Protein AF-A0A1E8VUD4-F1 (afdb_monomer_lite)

Radius of gyration: 18.26 Å; chains: 1; bounding box: 35×33×49 Å

Foldseek 3Di:
DWDAAQQPRDTADDPDPPDRHRDPVSVVCVVVVRGDPPDPDDPDPPPPDDPVNVVVVLVVLLVQLVVLQVVLVVDDPPSSVVSPVVSVVSVCVSVVVPD

pLDDT: mean 86.52, std 12.67, range [50.75, 98.5]

Structure (mmCIF, N/CA/C/O backbone):
data_AF-A0A1E8VUD4-F1
#
_entry.id   AF-A0A1E8VUD4-F1
#
loop_
_atom_site.group_PDB
_atom_site.id
_atom_site.type_symbol
_atom_site.label_atom_id
_atom_site.label_alt_id
_atom_site.label_comp_id
_atom_site.label_asym_id
_atom_site.label_entity_id
_atom_site.label_seq_id
_atom_site.pdbx_PDB_ins_code
_atom_site.Cartn_x
_atom_site.Cartn_y
_atom_site.Cartn_z
_atom_site.occupancy
_atom_site.B_iso_or_equiv
_atom_site.auth_seq_id
_atom_site.auth_comp_id
_atom_site.auth_asym_id
_atom_site.auth_atom_id
_atom_site.pdbx_PDB_model_num
ATOM 1 N N . MET A 1 1 ? -13.663 10.722 23.489 1.00 81.62 1 MET A N 1
ATOM 2 C CA . MET A 1 1 ? -13.837 9.419 24.164 1.00 81.62 1 MET A CA 1
ATOM 3 C C . MET A 1 1 ? -12.993 8.388 23.435 1.00 81.62 1 MET A C 1
ATOM 5 O O . MET A 1 1 ? -13.051 8.350 22.207 1.00 81.62 1 MET A O 1
ATOM 9 N N . ILE A 1 2 ? -12.187 7.617 24.159 1.00 87.62 2 ILE A N 1
ATOM 10 C CA . ILE A 1 2 ? -11.444 6.499 23.571 1.00 87.62 2 ILE A CA 1
ATOM 11 C C . ILE A 1 2 ? -12.383 5.292 23.524 1.00 87.62 2 ILE A C 1
ATOM 13 O O . ILE A 1 2 ? -13.069 5.002 24.503 1.00 87.62 2 ILE A O 1
ATOM 17 N N . LYS A 1 3 ? -12.475 4.644 22.363 1.00 87.94 3 LYS A N 1
ATOM 18 C CA . LYS A 1 3 ? -13.282 3.437 22.142 1.00 87.94 3 LYS A CA 1
ATOM 19 C C . LYS A 1 3 ? -12.443 2.364 21.467 1.00 87.94 3 LYS A C 1
ATOM 21 O O . LYS A 1 3 ? -11.476 2.685 20.784 1.00 87.94 3 LYS A O 1
ATOM 26 N N . ARG A 1 4 ? -12.842 1.101 21.619 1.00 87.88 4 ARG A N 1
ATOM 27 C CA . ARG A 1 4 ? -12.246 -0.025 20.889 1.00 87.88 4 ARG A CA 1
ATOM 28 C C . ARG A 1 4 ? -13.018 -0.300 19.610 1.00 87.88 4 ARG A C 1
ATOM 30 O O . ARG A 1 4 ? -14.245 -0.260 19.599 1.00 87.88 4 ARG A O 1
ATOM 37 N N . CYS A 1 5 ? -12.290 -0.530 18.525 1.00 86.50 5 CYS A N 1
ATOM 38 C CA . CYS A 1 5 ? -12.872 -0.897 17.242 1.00 86.50 5 CYS A CA 1
ATOM 39 C C . CYS A 1 5 ? -13.395 -2.339 17.285 1.00 86.50 5 CYS A C 1
ATOM 41 O O . CYS A 1 5 ? -12.622 -3.255 17.550 1.00 86.50 5 CYS A O 1
ATOM 43 N N . GLU A 1 6 ? -14.658 -2.553 16.917 1.00 84.75 6 GLU A N 1
ATOM 44 C CA . GLU A 1 6 ? -15.290 -3.887 16.850 1.00 84.75 6 GLU A CA 1
ATOM 45 C C . GLU A 1 6 ? -14.697 -4.814 15.764 1.00 84.75 6 GLU A C 1
ATOM 47 O O . GLU A 1 6 ? -15.100 -5.965 15.652 1.00 84.75 6 GLU A O 1
ATOM 52 N N . VAL A 1 7 ? -13.768 -4.322 14.933 1.00 82.38 7 VAL A N 1
ATOM 53 C CA . VAL A 1 7 ? -13.189 -5.070 13.794 1.00 82.38 7 VAL A CA 1
ATOM 54 C C . VAL A 1 7 ? -11.695 -5.338 13.945 1.00 82.38 7 VAL A C 1
ATOM 56 O O . VAL A 1 7 ? -11.194 -6.327 13.420 1.00 82.38 7 VAL A O 1
ATOM 59 N N . CYS A 1 8 ? -10.961 -4.486 14.656 1.00 77.12 8 CYS A N 1
ATOM 60 C CA . CYS A 1 8 ? -9.517 -4.662 14.823 1.00 77.12 8 CYS A CA 1
ATOM 61 C C . CYS A 1 8 ? -9.041 -4.576 16.274 1.00 77.12 8 CYS A C 1
ATOM 63 O O . CYS A 1 8 ? -7.839 -4.637 16.509 1.00 77.12 8 CYS A O 1
ATOM 65 N N . GLY A 1 9 ? -9.940 -4.356 17.238 1.00 78.31 9 GLY A N 1
ATOM 66 C CA . GLY A 1 9 ? -9.612 -4.273 18.663 1.00 78.31 9 GLY A CA 1
ATOM 67 C C . GLY A 1 9 ? -8.825 -3.027 19.094 1.00 78.31 9 GLY A C 1
ATOM 68 O O . GLY A 1 9 ? -8.742 -2.757 20.289 1.00 78.31 9 GLY A O 1
ATOM 69 N N . ARG A 1 10 ? -8.288 -2.233 18.153 1.00 82.00 10 ARG A N 1
ATOM 70 C CA . ARG A 1 10 ? -7.486 -1.032 18.446 1.00 82.00 10 ARG A CA 1
ATOM 71 C C . ARG A 1 10 ? -8.306 0.053 19.139 1.00 82.00 10 ARG A C 1
ATOM 73 O O . ARG A 1 10 ? -9.471 0.286 18.795 1.00 82.00 10 ARG A O 1
ATOM 80 N N . GLU A 1 11 ? -7.661 0.754 20.063 1.00 88.75 11 GLU A N 1
ATOM 81 C CA . GLU A 1 11 ? -8.199 1.955 20.696 1.00 88.75 11 GLU A CA 1
ATOM 82 C C . GLU A 1 11 ? -8.118 3.146 19.732 1.00 88.75 11 GLU A C 1
ATOM 84 O O . GLU A 1 11 ? -7.124 3.333 19.032 1.00 88.75 11 GLU A O 1
ATOM 89 N N . PHE A 1 12 ? -9.191 3.934 19.642 1.00 90.00 12 PHE A N 1
ATOM 90 C CA . PHE A 1 12 ? -9.260 5.099 18.764 1.00 90.00 12 PHE A CA 1
ATOM 91 C C . PHE A 1 12 ? -10.079 6.236 19.375 1.00 90.00 12 PHE A C 1
ATOM 93 O O . PHE A 1 12 ? -10.993 6.026 20.180 1.00 90.00 12 PHE A O 1
ATOM 100 N N . GLN A 1 13 ? -9.780 7.463 18.944 1.00 91.50 13 GLN A N 1
ATOM 101 C CA . GLN A 1 13 ? -10.512 8.653 19.360 1.00 91.50 13 GLN A CA 1
ATOM 102 C C . GLN A 1 13 ? -11.833 8.772 18.591 1.00 91.50 13 GLN A C 1
ATOM 104 O O . GLN A 1 13 ? -11.879 9.184 17.430 1.00 91.50 13 GLN A O 1
ATOM 109 N N . ALA A 1 14 ? -12.938 8.422 19.245 1.00 89.19 14 ALA A N 1
ATOM 110 C CA . ALA A 1 14 ? -14.260 8.515 18.646 1.00 89.19 14 ALA A CA 1
ATOM 111 C C . ALA A 1 14 ? -14.780 9.963 18.646 1.00 89.19 14 ALA A C 1
ATOM 113 O O . ALA A 1 14 ? -14.850 10.613 19.69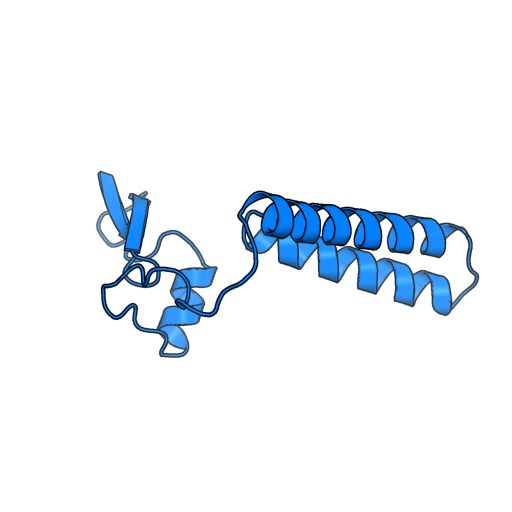3 1.00 89.19 14 ALA A O 1
ATOM 114 N N . LYS A 1 15 ? -15.213 10.438 17.466 1.00 86.44 15 LYS A N 1
ATOM 115 C CA . LYS A 1 15 ? -15.863 11.753 17.276 1.00 86.44 15 LYS A CA 1
ATOM 116 C C . LYS A 1 15 ? -17.329 11.786 17.733 1.00 86.44 15 LYS A C 1
ATOM 118 O O . LYS A 1 15 ? -17.882 12.859 17.928 1.00 86.44 15 LYS A O 1
ATOM 123 N N . ARG A 1 16 ? -17.981 10.624 17.851 1.00 87.56 16 ARG A N 1
ATOM 124 C CA . ARG A 1 16 ? -19.394 10.470 18.244 1.00 87.56 16 ARG A CA 1
ATOM 125 C C . ARG A 1 16 ? -19.543 9.286 19.194 1.00 87.56 16 ARG A C 1
ATOM 127 O O . ARG A 1 16 ? -18.815 8.304 19.057 1.00 87.56 16 ARG A O 1
ATOM 134 N N . SER A 1 17 ? -20.530 9.337 20.086 1.00 85.69 17 SER A N 1
ATOM 135 C CA . SER A 1 17 ? -20.853 8.234 21.005 1.00 85.69 17 SER A CA 1
ATOM 136 C C . SER A 1 17 ? -21.282 6.954 20.290 1.00 85.69 17 SER A C 1
ATOM 138 O O . SER A 1 17 ? -21.079 5.869 20.818 1.00 85.69 17 SER A O 1
ATOM 140 N N . THR A 1 18 ? -21.795 7.040 19.064 1.00 87.75 18 THR A N 1
ATOM 141 C CA . THR A 1 18 ? -22.225 5.881 18.267 1.00 87.75 18 THR A CA 1
ATOM 142 C C . THR A 1 18 ? -21.127 5.287 17.381 1.00 87.75 18 THR A C 1
ATOM 144 O O . THR A 1 18 ? -21.381 4.332 16.651 1.00 87.75 18 THR A O 1
ATOM 147 N N . ALA A 1 19 ? -19.900 5.820 17.413 1.00 87.81 19 ALA A N 1
ATOM 148 C CA . ALA A 1 19 ? -18.808 5.291 16.599 1.00 87.81 19 ALA A CA 1
ATOM 149 C C . ALA A 1 19 ? -18.362 3.905 17.102 1.00 87.81 19 ALA A C 1
ATOM 151 O O . ALA A 1 19 ? -17.953 3.768 18.255 1.00 87.81 19 ALA A O 1
ATOM 152 N N . ARG A 1 20 ? -18.430 2.904 16.213 1.00 86.06 20 ARG A N 1
ATOM 153 C CA . ARG A 1 20 ? -18.068 1.492 16.467 1.00 86.06 20 ARG A CA 1
ATOM 154 C C . ARG A 1 20 ? -16.730 1.065 15.849 1.00 86.06 20 ARG A C 1
ATOM 156 O O . ARG A 1 20 ? -16.144 0.064 16.245 1.00 86.06 20 ARG A O 1
ATOM 163 N N . TYR A 1 21 ? -16.228 1.836 14.881 1.00 88.94 21 TYR A N 1
ATOM 164 C CA . TYR A 1 21 ? -15.062 1.478 14.070 1.00 88.94 21 TYR A CA 1
ATOM 165 C C . TYR A 1 21 ? -14.051 2.621 14.013 1.00 88.94 21 TYR A C 1
ATOM 167 O O . TYR A 1 21 ? -14.449 3.782 13.890 1.00 88.94 21 TYR A O 1
ATOM 175 N N . CYS A 1 22 ? -12.758 2.286 14.029 1.00 86.94 22 CYS A N 1
ATOM 176 C CA . CYS A 1 22 ? -11.678 3.273 13.960 1.00 86.94 22 CYS A CA 1
ATOM 177 C C . CYS A 1 22 ? -11.515 3.910 12.571 1.00 86.94 22 CYS A C 1
ATOM 179 O O . CYS A 1 22 ? -11.022 5.030 12.467 1.00 86.94 22 CYS A O 1
ATOM 181 N N . SER A 1 23 ? -11.950 3.229 11.505 1.00 86.19 23 SER A N 1
ATOM 182 C CA . SER A 1 23 ? -11.794 3.691 10.123 1.00 86.19 23 SER A CA 1
ATOM 183 C C . SER A 1 23 ? -12.927 3.218 9.206 1.00 86.19 23 SER A C 1
ATOM 185 O O . SER A 1 23 ? -13.691 2.301 9.533 1.00 86.19 23 SER A O 1
ATOM 187 N N . ALA A 1 24 ? -13.030 3.843 8.027 1.00 85.50 24 ALA A N 1
ATOM 188 C CA . ALA A 1 24 ? -13.936 3.404 6.964 1.00 85.50 24 ALA A CA 1
ATOM 189 C C . ALA A 1 24 ? -13.616 1.973 6.497 1.00 85.50 24 ALA A C 1
ATOM 191 O O . ALA A 1 24 ? -14.531 1.205 6.205 1.00 85.50 24 ALA A O 1
ATOM 192 N N . THR A 1 25 ? -12.339 1.590 6.517 1.00 84.06 25 THR A N 1
ATOM 193 C CA . THR A 1 25 ? -11.875 0.235 6.203 1.00 84.06 25 THR A CA 1
ATOM 194 C C . THR A 1 25 ? -12.469 -0.788 7.163 1.00 84.06 25 THR A C 1
ATOM 196 O O . THR A 1 25 ? -13.074 -1.762 6.722 1.00 84.06 25 THR A O 1
ATOM 199 N N . CYS A 1 26 ? -12.391 -0.536 8.476 1.00 83.50 26 CYS A N 1
ATOM 200 C CA . CYS A 1 26 ? -13.001 -1.411 9.478 1.00 83.50 26 CYS A CA 1
ATOM 201 C C . CYS A 1 26 ? -14.522 -1.493 9.298 1.00 83.50 26 CYS A C 1
ATOM 203 O O . CYS A 1 26 ? -15.078 -2.583 9.302 1.00 83.50 26 CYS A O 1
ATOM 205 N N . ARG A 1 27 ? -15.193 -0.368 9.023 1.00 86.62 27 ARG A N 1
ATOM 206 C CA . ARG A 1 27 ? -16.632 -0.368 8.713 1.00 86.62 27 ARG A CA 1
ATOM 207 C C . ARG A 1 27 ? -16.969 -1.239 7.494 1.00 86.62 27 ARG A C 1
ATOM 209 O O . ARG A 1 27 ? -17.946 -1.978 7.527 1.00 86.62 27 ARG A O 1
ATOM 216 N N . SER A 1 28 ? -16.171 -1.164 6.428 1.00 83.62 28 SER A N 1
ATOM 217 C CA . SER A 1 28 ? -16.369 -1.979 5.223 1.00 83.62 28 SER A CA 1
ATOM 218 C C . SER A 1 28 ? -16.107 -3.465 5.484 1.00 83.62 28 SER A C 1
ATOM 220 O O . SER A 1 28 ? -16.865 -4.307 5.012 1.00 83.62 28 SER A O 1
ATOM 222 N N . ARG A 1 29 ? -15.086 -3.794 6.283 1.00 79.38 29 ARG A N 1
ATOM 223 C CA . ARG A 1 29 ? -14.794 -5.168 6.717 1.00 79.38 29 ARG A CA 1
ATOM 224 C C . ARG A 1 29 ? -15.947 -5.749 7.549 1.00 79.38 29 ARG A C 1
ATOM 226 O O . ARG A 1 29 ? -16.390 -6.851 7.238 1.00 79.38 29 ARG A O 1
ATOM 233 N N . ALA A 1 30 ? -16.510 -4.984 8.490 1.00 81.56 30 ALA A N 1
ATOM 234 C CA . ALA A 1 30 ? -17.712 -5.385 9.231 1.00 81.56 30 ALA A CA 1
ATOM 235 C C . ALA A 1 30 ? -18.900 -5.675 8.297 1.00 81.56 30 ALA A C 1
ATOM 237 O O . ALA A 1 30 ? -19.551 -6.704 8.437 1.00 81.56 30 ALA A O 1
ATOM 238 N N . ALA A 1 31 ? -19.143 -4.814 7.300 1.00 81.25 31 ALA A N 1
ATOM 239 C CA . ALA A 1 31 ? -20.212 -5.020 6.315 1.00 81.25 31 ALA A CA 1
ATOM 240 C C . ALA A 1 31 ? -20.009 -6.276 5.445 1.00 81.25 31 ALA A C 1
ATOM 242 O O . ALA A 1 31 ? -20.975 -6.835 4.937 1.00 81.25 31 ALA A O 1
ATOM 243 N N . ARG A 1 32 ? -18.761 -6.731 5.283 1.00 77.94 32 ARG A N 1
ATOM 244 C CA . ARG A 1 32 ? -18.396 -7.966 4.569 1.00 77.94 32 ARG A CA 1
ATOM 245 C C . ARG A 1 32 ? -18.376 -9.208 5.473 1.00 77.94 32 ARG A C 1
ATOM 247 O O . ARG A 1 32 ? -17.970 -10.265 5.010 1.00 77.94 32 ARG A O 1
ATOM 254 N N . GLY A 1 33 ? -18.774 -9.088 6.742 1.00 67.88 33 GLY A N 1
ATOM 255 C CA . GLY A 1 33 ? -18.821 -10.207 7.689 1.00 67.88 33 GLY A CA 1
ATOM 256 C C . GLY A 1 33 ? -17.507 -10.500 8.419 1.00 67.88 33 GLY A C 1
ATOM 257 O O . GLY A 1 33 ? -17.411 -11.515 9.102 1.00 67.88 33 GLY A O 1
ATOM 258 N N . TYR A 1 34 ? -16.499 -9.625 8.334 1.00 56.88 34 TYR A N 1
ATOM 259 C CA . TYR A 1 34 ? -15.299 -9.747 9.167 1.00 56.88 34 TYR A CA 1
ATOM 260 C C . TYR A 1 34 ? -15.607 -9.233 10.579 1.00 56.88 34 TYR A C 1
ATOM 262 O O . TYR A 1 34 ? -15.427 -8.049 10.875 1.00 56.88 34 TYR A O 1
ATOM 270 N N . ALA A 1 35 ? -16.099 -10.120 11.443 1.00 54.19 35 ALA A N 1
ATOM 271 C CA . ALA A 1 35 ? -16.190 -9.872 12.876 1.00 54.19 35 ALA A CA 1
ATOM 272 C C . ALA A 1 35 ? -14.814 -10.092 13.524 1.00 54.19 35 ALA A C 1
ATOM 274 O O . ALA A 1 35 ? -14.163 -11.108 13.285 1.00 54.19 35 ALA A O 1
ATOM 275 N N . PHE A 1 36 ? -14.362 -9.148 14.351 1.00 54.00 36 PHE A N 1
ATOM 276 C CA . PHE A 1 36 ? -13.208 -9.376 15.217 1.00 54.00 36 PHE A CA 1
ATOM 277 C C . PHE A 1 36 ? -13.603 -10.373 16.301 1.00 54.00 36 PHE A C 1
ATOM 279 O O . PHE A 1 36 ? -14.404 -10.046 17.173 1.00 54.00 36 PHE A O 1
ATOM 286 N N . THR A 1 37 ? -13.028 -11.572 16.290 1.00 56.00 37 THR A N 1
ATOM 287 C CA . THR A 1 37 ? -13.266 -12.590 17.327 1.00 56.00 37 THR A CA 1
ATOM 288 C C . THR A 1 37 ? -12.437 -12.352 18.596 1.00 56.00 37 THR A C 1
ATOM 290 O O . THR A 1 37 ? -12.092 -13.291 19.298 1.00 56.00 37 THR A O 1
ATOM 293 N N . GLY A 1 38 ? -12.113 -11.096 18.916 1.00 53.25 38 GLY A N 1
ATOM 294 C CA . GLY A 1 38 ? -11.614 -10.711 20.240 1.00 53.25 38 GLY A CA 1
ATOM 295 C C . GLY A 1 38 ? -10.116 -10.887 20.498 1.00 53.25 38 GLY A C 1
ATOM 296 O O . GLY A 1 38 ? -9.606 -10.224 21.396 1.00 53.25 38 GLY A O 1
ATOM 297 N N . GLU A 1 39 ? -9.384 -11.682 19.719 1.00 50.75 39 GLU A N 1
ATOM 298 C CA . GLU A 1 39 ? -7.970 -11.946 20.005 1.00 50.75 39 GLU A CA 1
ATOM 299 C C . GLU A 1 39 ? -7.038 -11.308 18.971 1.00 50.75 39 GLU A C 1
ATOM 301 O O . GLU A 1 39 ? -7.077 -11.612 17.777 1.00 50.75 39 GLU A O 1
ATOM 306 N N . ILE A 1 40 ? -6.140 -10.440 19.451 1.00 56.34 40 ILE A N 1
ATOM 307 C CA . ILE A 1 40 ? -4.872 -10.168 18.770 1.00 56.34 40 ILE A CA 1
ATOM 308 C C . ILE A 1 40 ? -4.117 -11.497 18.804 1.00 56.34 40 ILE A C 1
ATOM 310 O O . ILE A 1 40 ? -3.423 -11.800 19.772 1.00 56.34 40 ILE A O 1
ATOM 314 N N . ARG A 1 41 ? -4.333 -12.344 17.795 1.00 58.16 41 ARG A N 1
ATOM 315 C CA . ARG A 1 41 ? -3.637 -13.623 17.714 1.00 58.16 41 ARG A CA 1
ATOM 316 C C . ARG A 1 41 ? -2.141 -13.317 17.582 1.00 58.16 41 ARG A C 1
ATOM 318 O O . ARG A 1 41 ? -1.785 -12.519 16.708 1.00 58.16 41 ARG A O 1
ATOM 325 N N . PRO A 1 42 ? -1.268 -13.918 18.410 1.00 57.38 42 PRO A N 1
ATOM 326 C CA . PRO A 1 42 ? 0.164 -13.841 18.160 1.00 57.38 42 PRO A CA 1
ATOM 327 C C . PRO A 1 42 ? 0.449 -14.356 16.740 1.00 57.38 42 PRO A C 1
ATOM 329 O O . PRO A 1 42 ? -0.334 -15.164 16.215 1.00 57.38 42 PRO A O 1
ATOM 332 N N . PRO A 1 43 ? 1.530 -13.895 16.084 1.00 66.56 43 PRO A N 1
ATOM 333 C CA . PRO A 1 43 ? 1.926 -14.459 14.800 1.00 66.56 43 PRO A CA 1
ATOM 334 C C . PRO A 1 43 ? 1.980 -15.987 14.911 1.00 66.56 43 PRO A C 1
ATOM 336 O O . PRO A 1 43 ? 2.240 -16.535 15.986 1.00 66.56 43 PRO A O 1
ATOM 339 N N . ALA A 1 44 ? 1.661 -16.687 13.818 1.00 71.50 44 ALA A N 1
ATOM 340 C CA . ALA A 1 44 ? 1.717 -18.144 13.820 1.00 71.50 44 ALA A CA 1
ATOM 341 C C . ALA A 1 44 ? 3.092 -18.601 14.347 1.00 71.50 44 ALA A C 1
ATOM 343 O O . ALA A 1 44 ? 4.089 -17.970 14.014 1.00 71.50 44 ALA A O 1
ATOM 344 N N . PRO A 1 45 ? 3.186 -19.690 15.126 1.00 67.00 45 PRO A N 1
ATOM 345 C CA . PRO A 1 45 ? 4.475 -20.163 15.643 1.00 67.00 45 PRO A CA 1
ATOM 346 C C . PRO A 1 45 ? 5.450 -20.569 14.523 1.00 67.00 45 PRO A C 1
ATOM 348 O O . PRO A 1 45 ? 6.649 -20.652 14.746 1.00 67.00 45 PRO A O 1
ATOM 351 N N . SER A 1 46 ? 4.935 -20.799 13.311 1.00 74.81 46 SER A N 1
ATOM 352 C CA . SER A 1 46 ? 5.704 -21.032 12.087 1.00 74.81 46 SER A CA 1
ATOM 353 C C . SER A 1 46 ? 6.060 -19.752 11.320 1.00 74.81 46 SER A C 1
ATOM 355 O O . SER A 1 46 ? 6.602 -19.840 10.222 1.00 74.81 46 SER A O 1
ATOM 357 N N . ALA A 1 47 ? 5.682 -18.571 11.815 1.00 74.88 47 ALA A N 1
ATOM 358 C CA . ALA A 1 47 ? 6.058 -17.308 11.202 1.00 74.88 47 ALA A CA 1
ATOM 359 C C . ALA A 1 47 ? 7.556 -17.105 11.421 1.00 74.88 47 ALA A C 1
ATOM 361 O O . ALA A 1 47 ? 8.015 -16.924 12.544 1.00 74.88 47 ALA A O 1
ATOM 362 N N . THR A 1 48 ? 8.311 -17.181 10.333 1.00 76.06 48 THR A N 1
ATOM 363 C CA . THR A 1 48 ? 9.773 -17.096 10.356 1.00 76.06 48 THR A CA 1
ATOM 364 C C . THR A 1 48 ? 10.290 -15.672 10.201 1.00 76.06 48 THR A C 1
ATOM 366 O O . THR A 1 48 ? 11.494 -15.482 10.290 1.00 76.06 48 THR A O 1
ATOM 369 N N . MET A 1 49 ? 9.408 -14.703 9.929 1.00 79.88 49 MET A N 1
ATOM 370 C CA . MET A 1 49 ? 9.806 -13.319 9.691 1.00 79.88 49 MET A CA 1
ATOM 371 C C . MET A 1 49 ? 9.841 -12.504 10.980 1.00 79.88 49 MET A C 1
ATOM 373 O O . MET A 1 49 ? 8.846 -12.458 11.709 1.00 79.88 49 MET A O 1
ATOM 377 N N . ASP A 1 50 ? 10.951 -11.811 11.207 1.00 86.19 50 ASP A N 1
ATOM 378 C CA . ASP A 1 50 ? 11.087 -10.805 12.260 1.00 86.19 50 ASP A CA 1
ATOM 379 C C . ASP A 1 50 ? 10.446 -9.455 11.845 1.00 86.19 50 ASP A C 1
ATOM 381 O O . ASP A 1 50 ? 10.129 -9.207 10.678 1.00 86.19 50 ASP A O 1
ATOM 385 N N . ILE A 1 51 ? 10.182 -8.588 12.826 1.00 85.00 51 ILE A N 1
ATOM 386 C CA . ILE A 1 51 ? 9.606 -7.249 12.643 1.00 85.00 51 ILE A CA 1
ATOM 387 C C . ILE A 1 51 ? 10.427 -6.402 11.658 1.00 85.00 51 ILE A C 1
ATOM 389 O O . ILE A 1 51 ? 9.837 -5.708 10.826 1.00 85.00 51 ILE A O 1
ATOM 393 N N . ASP A 1 52 ? 11.756 -6.458 11.708 1.00 89.69 52 ASP A N 1
ATOM 394 C CA . ASP A 1 52 ? 12.624 -5.704 10.800 1.00 89.69 52 ASP A CA 1
ATOM 395 C C . ASP A 1 52 ? 12.498 -6.209 9.362 1.00 89.69 52 ASP A C 1
ATOM 397 O O . ASP A 1 52 ? 12.427 -5.413 8.419 1.00 89.69 52 ASP A O 1
ATOM 401 N N . GLU A 1 53 ? 12.354 -7.521 9.175 1.00 90.88 53 GLU A N 1
ATOM 402 C CA . GLU A 1 53 ? 12.075 -8.099 7.862 1.00 90.88 53 GLU A CA 1
ATOM 403 C C . GLU A 1 53 ? 10.713 -7.645 7.322 1.00 90.88 53 GLU A C 1
ATOM 405 O O . GLU A 1 53 ? 10.594 -7.321 6.134 1.00 90.88 53 GLU A O 1
ATOM 410 N N . VAL A 1 54 ? 9.694 -7.556 8.185 1.00 91.06 54 VAL A N 1
ATOM 411 C CA . VAL A 1 54 ? 8.368 -7.025 7.829 1.00 91.06 54 VAL A CA 1
ATOM 412 C C . VAL A 1 54 ? 8.459 -5.551 7.428 1.00 91.06 54 VAL A C 1
ATOM 414 O O . VAL A 1 54 ? 7.954 -5.172 6.368 1.00 91.06 54 VAL A O 1
ATOM 417 N N . ASN A 1 55 ? 9.149 -4.724 8.214 1.00 93.00 55 ASN A N 1
ATOM 418 C CA . ASN A 1 55 ? 9.374 -3.312 7.893 1.00 93.00 55 ASN A CA 1
ATOM 419 C C . ASN A 1 55 ? 10.127 -3.156 6.565 1.00 93.00 55 ASN A C 1
ATOM 421 O O . ASN A 1 55 ? 9.767 -2.320 5.734 1.00 93.00 55 ASN A O 1
ATOM 425 N N . GLY A 1 56 ? 11.119 -4.013 6.317 1.00 95.56 56 GLY A N 1
ATOM 426 C CA . GLY A 1 56 ? 11.850 -4.056 5.057 1.00 95.56 56 GLY A CA 1
ATOM 427 C C . GLY A 1 56 ? 10.957 -4.387 3.858 1.00 95.56 56 GLY A C 1
ATOM 428 O O . GLY A 1 56 ? 11.136 -3.809 2.785 1.00 95.56 56 GLY A O 1
ATOM 429 N N . VAL A 1 57 ? 9.966 -5.275 4.009 1.00 95.56 57 VAL A N 1
ATOM 430 C CA . VAL A 1 57 ? 8.975 -5.541 2.947 1.00 95.56 57 VAL A CA 1
ATOM 431 C C . VAL A 1 57 ? 8.159 -4.288 2.633 1.00 95.56 57 VAL A C 1
ATOM 433 O O . VAL A 1 57 ? 8.011 -3.949 1.457 1.00 95.56 57 VAL A O 1
ATOM 436 N N . VAL A 1 58 ? 7.667 -3.587 3.658 1.00 96.00 58 VAL A N 1
ATOM 437 C CA . VAL A 1 58 ? 6.878 -2.355 3.479 1.00 96.00 58 VAL A CA 1
ATOM 438 C C . VAL A 1 58 ? 7.707 -1.282 2.769 1.00 96.00 58 VAL A C 1
ATOM 440 O O . VAL A 1 58 ? 7.272 -0.725 1.760 1.00 96.00 58 VAL A O 1
ATOM 443 N N . GLN A 1 59 ? 8.947 -1.062 3.210 1.00 96.62 59 GLN A N 1
ATOM 444 C CA . GLN A 1 59 ? 9.864 -0.110 2.577 1.00 96.62 59 GLN A CA 1
ATOM 445 C C . GLN A 1 59 ? 10.137 -0.454 1.106 1.00 96.62 59 GLN A C 1
ATOM 447 O O . GLN A 1 59 ? 10.079 0.425 0.242 1.00 96.62 59 GLN A O 1
ATOM 452 N N . ARG A 1 60 ? 10.379 -1.734 0.787 1.00 97.69 60 ARG A N 1
ATOM 453 C CA . ARG A 1 60 ? 10.570 -2.181 -0.603 1.00 97.69 60 ARG A CA 1
ATOM 454 C C . ARG A 1 60 ? 9.327 -1.960 -1.461 1.00 97.69 60 ARG A C 1
ATOM 456 O O . ARG A 1 60 ? 9.468 -1.644 -2.639 1.00 97.69 60 ARG A O 1
ATOM 463 N N . ALA A 1 61 ? 8.127 -2.088 -0.899 1.00 97.69 61 ALA A N 1
ATOM 464 C CA . ALA A 1 61 ? 6.892 -1.818 -1.630 1.00 97.69 61 ALA A CA 1
ATOM 465 C C . ALA A 1 61 ? 6.766 -0.331 -2.023 1.00 97.69 61 ALA A C 1
ATOM 467 O O . ALA A 1 61 ? 6.447 -0.040 -3.179 1.00 97.69 61 ALA A O 1
ATOM 468 N N . HIS A 1 62 ? 7.094 0.600 -1.119 1.00 97.88 62 HIS A N 1
ATOM 469 C CA . HIS A 1 62 ? 7.157 2.038 -1.429 1.00 97.88 62 HIS A CA 1
ATOM 470 C C . HIS A 1 62 ? 8.236 2.375 -2.460 1.00 97.88 62 HIS A C 1
ATOM 472 O O . HIS A 1 62 ? 8.006 3.166 -3.383 1.00 97.88 62 HIS A O 1
ATOM 478 N N . ALA A 1 63 ? 9.413 1.754 -2.334 1.00 98.12 63 ALA A N 1
ATOM 479 C CA . ALA A 1 63 ? 10.491 1.913 -3.302 1.00 98.12 63 ALA A CA 1
ATOM 480 C C . ALA A 1 63 ? 10.043 1.447 -4.696 1.00 98.12 63 ALA A C 1
ATOM 482 O O . ALA A 1 63 ? 10.112 2.218 -5.647 1.00 98.12 63 ALA A O 1
ATOM 483 N N . ALA A 1 64 ? 9.451 0.254 -4.802 1.00 98.19 64 ALA A N 1
ATOM 484 C CA . ALA A 1 64 ? 8.933 -0.273 -6.063 1.00 98.19 64 ALA A CA 1
ATOM 485 C C . ALA A 1 64 ? 7.845 0.626 -6.677 1.00 98.19 64 ALA A C 1
ATOM 487 O O . ALA A 1 64 ? 7.826 0.844 -7.891 1.00 98.19 64 ALA A O 1
ATOM 488 N N . ALA A 1 65 ? 6.947 1.188 -5.861 1.00 98.19 65 ALA A N 1
ATOM 489 C CA . ALA A 1 65 ? 5.945 2.132 -6.347 1.00 98.19 65 ALA A CA 1
ATOM 490 C C . ALA A 1 65 ? 6.587 3.422 -6.891 1.00 98.19 65 ALA A C 1
ATOM 492 O O . ALA A 1 65 ? 6.209 3.907 -7.964 1.00 98.19 65 ALA A O 1
ATOM 493 N N . SER A 1 66 ? 7.605 3.935 -6.199 1.00 98.19 66 SER A N 1
ATOM 494 C CA . SER A 1 66 ? 8.396 5.091 -6.633 1.00 98.19 66 SER A CA 1
ATOM 495 C C . SER A 1 66 ? 9.165 4.806 -7.927 1.00 98.19 66 SER A C 1
ATOM 497 O O . SER A 1 66 ? 9.154 5.632 -8.843 1.00 98.19 66 SER A O 1
ATOM 499 N N . ASP A 1 67 ? 9.764 3.624 -8.049 1.00 98.50 67 ASP A N 1
ATOM 500 C CA . ASP A 1 67 ? 10.512 3.196 -9.231 1.00 98.50 67 ASP A CA 1
ATOM 501 C C . ASP A 1 67 ? 9.608 3.044 -10.451 1.00 98.50 67 ASP A C 1
ATOM 503 O O . ASP A 1 67 ? 9.944 3.530 -11.529 1.00 98.50 67 ASP A O 1
ATOM 507 N N . MET A 1 68 ? 8.411 2.473 -10.298 1.00 98.19 68 MET A N 1
ATOM 508 C CA . MET A 1 68 ? 7.426 2.432 -11.384 1.00 98.19 68 MET A CA 1
ATOM 509 C C . MET A 1 68 ? 6.959 3.830 -11.800 1.00 98.19 68 MET A C 1
ATOM 511 O O . MET A 1 68 ? 6.742 4.083 -12.988 1.00 98.19 68 MET A O 1
ATOM 515 N N . SER A 1 69 ? 6.814 4.752 -10.843 1.00 98.12 69 SER A N 1
ATOM 516 C CA . SER A 1 69 ? 6.507 6.152 -11.144 1.00 98.12 69 SER A CA 1
ATOM 517 C C . SER A 1 69 ? 7.627 6.784 -11.976 1.00 98.12 69 SER A C 1
ATOM 519 O O . SER A 1 69 ? 7.356 7.392 -13.0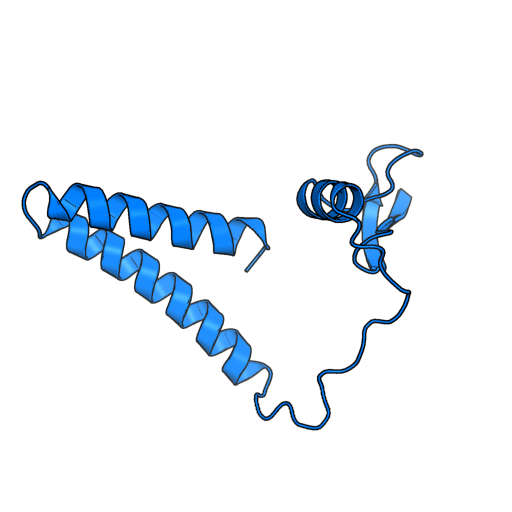12 1.00 98.12 69 SER A O 1
ATOM 521 N N . ARG A 1 70 ? 8.894 6.554 -11.609 1.00 98.25 70 ARG A N 1
ATOM 522 C CA . ARG A 1 70 ? 10.061 6.999 -12.389 1.00 98.25 70 ARG A CA 1
ATOM 523 C C . ARG A 1 70 ? 10.113 6.359 -13.773 1.00 98.25 70 ARG A C 1
ATOM 525 O O . ARG A 1 70 ? 10.224 7.075 -14.762 1.00 98.25 70 ARG A O 1
ATOM 532 N N . ALA A 1 71 ? 9.942 5.044 -13.864 1.00 98.06 71 ALA A N 1
ATOM 533 C CA . ALA A 1 71 ? 9.906 4.314 -15.128 1.00 98.06 71 ALA A CA 1
ATOM 534 C C . ALA A 1 71 ? 8.792 4.824 -16.057 1.00 98.06 71 ALA A C 1
ATOM 536 O O . ALA A 1 71 ? 8.967 4.874 -17.275 1.00 98.06 71 ALA A O 1
ATOM 537 N N . SER A 1 72 ? 7.666 5.285 -15.502 1.00 98.19 72 SER A N 1
ATOM 538 C CA . SER A 1 72 ? 6.605 5.908 -16.296 1.00 98.19 72 SER A CA 1
ATOM 539 C C . SER A 1 72 ? 7.046 7.193 -17.003 1.00 98.19 72 SER A C 1
ATOM 541 O O . SER A 1 72 ? 6.544 7.486 -18.082 1.00 98.19 72 SER A O 1
ATOM 543 N N . MET A 1 73 ? 8.009 7.933 -16.446 1.00 97.81 73 MET A N 1
ATOM 544 C CA . MET A 1 73 ? 8.563 9.142 -17.067 1.00 97.81 73 MET A CA 1
ATOM 545 C C . MET A 1 73 ? 9.605 8.831 -18.150 1.00 97.81 73 MET A C 1
ATOM 547 O O . MET A 1 73 ? 9.914 9.698 -18.960 1.00 97.81 73 MET A O 1
ATOM 551 N N . LEU A 1 74 ? 10.136 7.605 -18.171 1.00 98.00 74 LEU A N 1
ATOM 552 C CA . LEU A 1 74 ? 11.202 7.165 -19.081 1.00 98.00 74 LEU A CA 1
ATOM 553 C C . LEU A 1 74 ? 10.695 6.274 -20.225 1.00 98.00 74 LEU A C 1
ATOM 555 O O . LEU A 1 74 ? 11.485 5.780 -21.023 1.00 98.00 74 LEU A O 1
ATOM 559 N N . THR A 1 75 ? 9.389 6.022 -20.295 1.00 96.38 75 THR A N 1
ATOM 560 C CA . THR A 1 75 ? 8.787 5.093 -21.260 1.00 96.38 75 THR A CA 1
ATOM 561 C C . THR A 1 75 ? 7.753 5.792 -22.137 1.00 96.38 75 THR A C 1
ATOM 563 O O . THR A 1 75 ? 7.139 6.781 -21.744 1.00 96.38 75 THR A O 1
ATOM 566 N N . ALA A 1 76 ? 7.546 5.277 -23.349 1.00 97.44 76 ALA A N 1
ATOM 567 C CA . ALA A 1 76 ? 6.545 5.803 -24.273 1.00 97.44 76 ALA A CA 1
ATOM 568 C C . ALA A 1 76 ? 5.134 5.251 -23.987 1.00 97.44 76 ALA A C 1
ATOM 570 O O . ALA A 1 76 ? 4.940 4.263 -23.267 1.00 97.44 76 ALA A O 1
ATOM 571 N N . SER A 1 77 ? 4.127 5.890 -24.587 1.00 94.44 77 SER A N 1
ATOM 572 C CA . SER A 1 77 ? 2.747 5.394 -24.575 1.00 94.44 77 SER A CA 1
ATOM 573 C C . SER A 1 77 ? 2.650 4.046 -25.308 1.00 94.44 77 SER A C 1
ATOM 575 O O . SER A 1 77 ? 3.284 3.891 -26.351 1.00 94.44 77 SER A O 1
ATOM 577 N N . PRO A 1 78 ? 1.871 3.067 -24.801 1.00 95.94 78 PRO A N 1
ATOM 578 C CA . PRO A 1 78 ? 0.955 3.144 -23.653 1.00 95.94 78 PRO A CA 1
ATOM 579 C C . PRO A 1 78 ? 1.571 2.704 -22.314 1.00 95.94 78 PRO A C 1
ATOM 581 O O . PRO A 1 78 ? 0.874 2.684 -21.294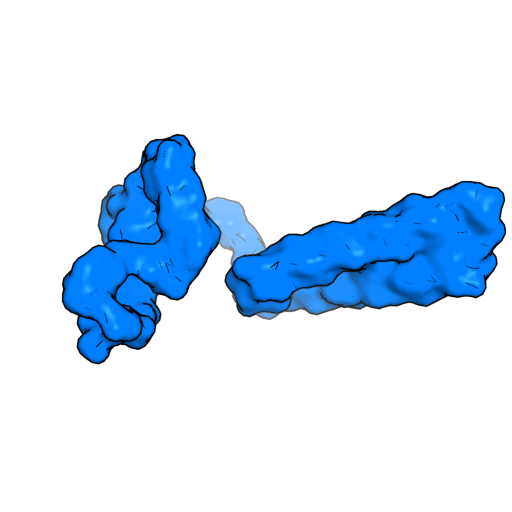 1.00 95.94 78 PRO A O 1
ATOM 584 N N . LEU A 1 79 ? 2.845 2.305 -22.298 1.00 97.25 79 LEU A N 1
ATOM 585 C CA . LEU A 1 79 ? 3.487 1.722 -21.121 1.00 97.25 79 LEU A CA 1
ATOM 586 C C . LEU A 1 79 ? 3.606 2.735 -19.976 1.00 97.25 79 LEU A C 1
ATOM 588 O O . LEU A 1 79 ? 3.269 2.391 -18.842 1.00 97.25 79 LEU A O 1
ATOM 592 N N . CYS A 1 80 ? 3.953 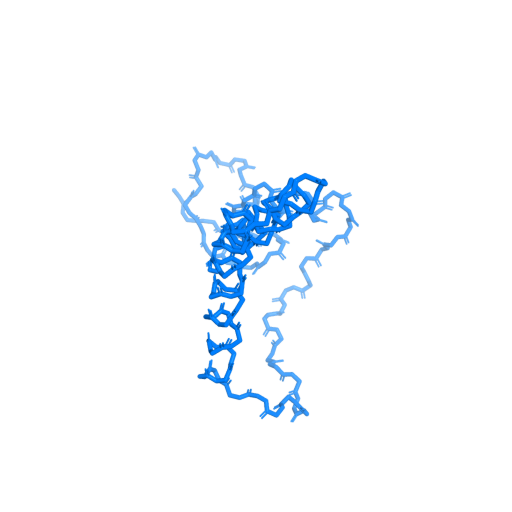3.992 -20.270 1.00 97.88 80 CYS A N 1
ATOM 593 C CA . CYS A 1 80 ? 4.018 5.055 -19.263 1.00 97.88 80 CYS A CA 1
ATOM 594 C C . CYS A 1 80 ? 2.711 5.210 -18.474 1.00 97.88 80 CYS A C 1
ATOM 596 O O . CYS A 1 80 ? 2.711 5.285 -17.246 1.00 97.88 80 CYS A O 1
ATOM 598 N N . LEU A 1 81 ? 1.563 5.167 -19.156 1.00 98.06 81 LEU A N 1
ATOM 599 C CA . LEU A 1 81 ? 0.252 5.288 -18.518 1.00 98.06 81 LEU A CA 1
ATOM 600 C C . LEU A 1 81 ? -0.055 4.091 -17.611 1.00 98.06 81 LEU A C 1
ATOM 602 O O . LEU A 1 81 ? -0.607 4.264 -16.52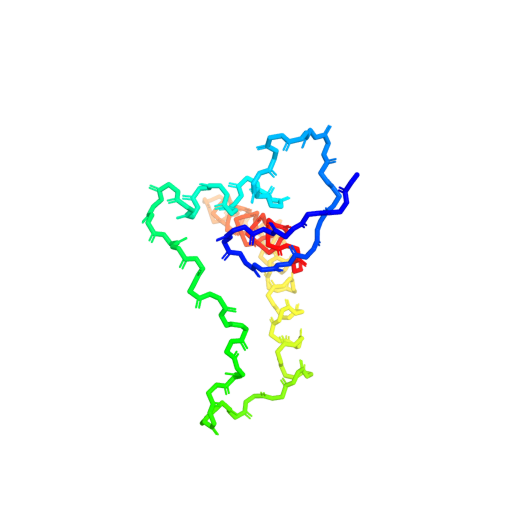0 1.00 98.06 81 LEU A O 1
ATOM 606 N N . LYS A 1 82 ? 0.312 2.877 -18.043 1.00 98.38 82 LYS A N 1
ATOM 607 C CA . LYS A 1 82 ? 0.128 1.653 -17.251 1.00 98.38 82 LYS A CA 1
ATOM 608 C C . LYS A 1 82 ? 1.006 1.669 -15.998 1.00 98.38 82 LYS A C 1
ATOM 610 O O . LYS A 1 82 ? 0.487 1.415 -14.912 1.00 98.38 82 LYS A O 1
ATOM 615 N N . LEU A 1 83 ? 2.281 2.037 -16.133 1.00 98.31 83 LEU A N 1
ATOM 616 C CA . LEU A 1 83 ? 3.231 2.135 -15.020 1.00 98.31 83 LEU A CA 1
ATOM 617 C C . LEU A 1 83 ? 2.806 3.198 -14.004 1.00 98.31 83 LEU A C 1
ATOM 619 O O . LEU A 1 83 ? 2.723 2.909 -12.813 1.00 98.31 83 LEU A O 1
A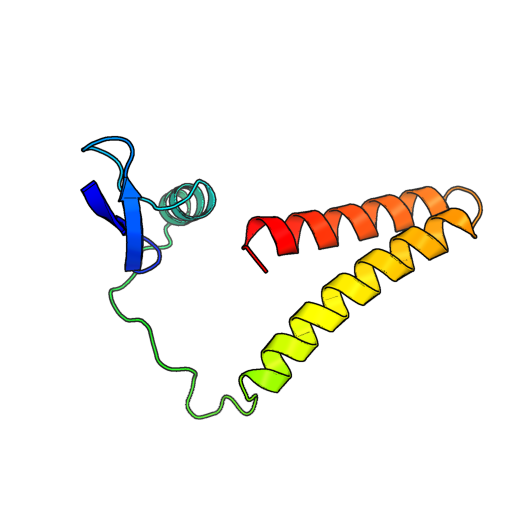TOM 623 N N . ARG A 1 84 ? 2.414 4.391 -14.469 1.00 98.19 84 ARG A N 1
ATOM 624 C CA . ARG A 1 84 ? 1.906 5.460 -13.596 1.00 98.19 84 ARG A CA 1
ATOM 625 C C . ARG A 1 84 ? 0.669 5.020 -12.811 1.00 98.19 84 ARG A C 1
ATOM 627 O O . ARG A 1 84 ? 0.541 5.319 -11.624 1.00 98.19 84 ARG A O 1
ATOM 634 N N . ARG A 1 85 ? -0.256 4.301 -13.458 1.00 98.25 85 ARG A N 1
ATOM 635 C CA . ARG A 1 85 ? -1.460 3.769 -12.802 1.00 98.25 85 ARG A CA 1
ATOM 636 C C . ARG A 1 85 ? -1.114 2.690 -11.772 1.00 98.25 85 ARG A C 1
ATOM 638 O O . ARG A 1 85 ? -1.730 2.675 -10.710 1.00 98.25 85 ARG A O 1
ATOM 645 N N . ALA A 1 86 ? -0.173 1.801 -12.082 1.00 98.06 86 ALA A N 1
ATOM 646 C CA . ALA A 1 86 ? 0.278 0.756 -11.164 1.00 98.06 86 ALA A CA 1
ATOM 647 C C . ALA A 1 86 ? 0.956 1.352 -9.920 1.00 98.06 86 ALA A C 1
ATOM 649 O O . ALA A 1 86 ? 0.550 1.028 -8.806 1.00 98.06 86 ALA A O 1
ATOM 650 N N . ALA A 1 87 ? 1.882 2.299 -10.111 1.00 98.31 87 ALA A N 1
ATOM 651 C CA . ALA A 1 87 ? 2.534 3.048 -9.036 1.00 98.31 87 ALA A CA 1
ATOM 652 C C . ALA A 1 87 ? 1.521 3.689 -8.083 1.00 98.31 87 ALA A C 1
ATOM 654 O O . ALA A 1 87 ? 1.572 3.465 -6.876 1.00 98.31 87 ALA A O 1
ATOM 655 N N . LYS A 1 88 ? 0.538 4.412 -8.636 1.00 97.94 88 LYS A N 1
ATOM 656 C CA . LYS A 1 88 ? -0.513 5.043 -7.833 1.00 97.94 88 LYS A CA 1
ATOM 657 C C . LYS A 1 88 ? -1.324 4.027 -7.026 1.00 97.94 88 LYS A C 1
ATOM 659 O O . LYS A 1 88 ? -1.559 4.246 -5.846 1.00 97.94 88 LYS A O 1
ATOM 664 N N . LYS A 1 89 ? -1.738 2.914 -7.641 1.00 98.12 89 LYS A N 1
ATOM 665 C CA . LYS A 1 89 ? -2.511 1.876 -6.940 1.00 98.12 89 LYS A CA 1
ATOM 666 C C . LYS A 1 89 ? -1.740 1.269 -5.770 1.00 98.12 89 LYS A C 1
ATOM 668 O O . LYS A 1 89 ? -2.355 0.988 -4.748 1.00 98.12 89 LYS A O 1
ATOM 673 N N . MET A 1 90 ? -0.433 1.054 -5.928 1.00 97.75 90 MET A N 1
ATOM 674 C CA . MET A 1 90 ? 0.405 0.527 -4.850 1.00 97.75 90 MET A CA 1
ATOM 675 C C . MET A 1 90 ? 0.532 1.525 -3.696 1.00 97.75 90 MET A C 1
ATOM 677 O O . MET A 1 90 ? 0.253 1.157 -2.560 1.00 97.75 90 MET A O 1
ATOM 681 N N . GLU A 1 91 ? 0.848 2.792 -3.979 1.00 97.31 91 GLU A N 1
ATOM 682 C CA . GLU A 1 91 ? 0.930 3.839 -2.946 1.00 97.31 91 GLU A CA 1
ATOM 683 C C . GLU A 1 91 ? -0.401 4.071 -2.219 1.00 97.31 91 GLU A C 1
ATOM 685 O O . GLU A 1 91 ? -0.429 4.142 -0.991 1.00 97.31 91 GLU A O 1
ATOM 690 N N . ASP A 1 92 ? -1.514 4.157 -2.956 1.00 95.88 92 ASP A N 1
ATOM 691 C CA . ASP A 1 92 ? -2.844 4.362 -2.371 1.00 95.88 92 ASP A CA 1
ATOM 692 C C . ASP A 1 92 ? -3.224 3.195 -1.436 1.00 95.88 92 ASP A C 1
ATOM 694 O O . ASP A 1 92 ? -3.848 3.413 -0.394 1.00 95.88 92 ASP A O 1
ATOM 698 N N . ALA A 1 93 ? -2.828 1.962 -1.779 1.00 93.69 93 ALA A N 1
ATOM 699 C CA . ALA A 1 93 ? -3.070 0.785 -0.949 1.00 93.69 93 ALA A CA 1
ATOM 700 C C . ALA A 1 93 ? -2.245 0.803 0.349 1.00 93.69 93 ALA A C 1
ATOM 702 O O . ALA A 1 93 ? -2.810 0.567 1.416 1.00 93.69 93 ALA A O 1
ATOM 703 N N . LEU A 1 94 ? -0.947 1.120 0.271 1.00 94.25 94 LEU A N 1
ATOM 704 C CA . LEU A 1 94 ? -0.068 1.194 1.447 1.00 94.25 94 LEU A CA 1
ATOM 705 C C . LEU A 1 94 ? -0.536 2.296 2.409 1.00 94.25 94 LEU A C 1
ATOM 707 O O . LEU A 1 94 ? -0.865 2.025 3.566 1.00 94.25 94 LEU A O 1
ATOM 711 N N . ARG A 1 95 ? -0.733 3.516 1.892 1.00 91.19 95 ARG A N 1
ATOM 712 C CA . ARG A 1 95 ? -1.210 4.659 2.688 1.00 91.19 95 ARG A CA 1
ATOM 713 C C . ARG A 1 95 ? -2.594 4.425 3.286 1.00 91.19 95 ARG A C 1
ATOM 715 O O . ARG A 1 95 ? -2.865 4.874 4.398 1.00 91.19 95 ARG A O 1
ATOM 722 N N . GLY A 1 96 ? -3.478 3.736 2.561 1.00 84.25 96 GLY A N 1
ATOM 723 C CA . GLY A 1 96 ? -4.832 3.420 3.019 1.00 84.25 96 GLY A CA 1
ATOM 724 C C . GLY A 1 96 ? -4.873 2.513 4.254 1.00 84.25 96 GLY A C 1
ATOM 725 O O . GLY A 1 96 ? -5.819 2.596 5.041 1.00 84.25 96 GLY A O 1
ATOM 726 N N . GLU A 1 97 ? -3.845 1.686 4.448 1.00 87.50 97 GLU A N 1
ATOM 727 C CA . GLU A 1 97 ? -3.679 0.831 5.630 1.00 87.50 97 GLU A CA 1
ATOM 728 C C . GLU A 1 97 ? -2.766 1.467 6.701 1.00 87.50 97 GLU A C 1
ATOM 730 O O . GLU A 1 97 ? -2.643 0.923 7.799 1.00 87.50 97 GLU A O 1
ATOM 735 N N . GLY A 1 98 ? -2.196 2.648 6.426 1.00 85.12 98 GLY A N 1
ATOM 736 C CA . GLY A 1 98 ? -1.275 3.353 7.323 1.00 85.12 98 GLY A CA 1
ATOM 737 C C . GLY A 1 98 ? 0.120 2.730 7.375 1.00 85.12 98 GLY A C 1
ATOM 738 O O . GLY A 1 98 ? 0.753 2.787 8.429 1.00 85.12 98 GLY A O 1
ATOM 739 N N . LEU A 1 99 ? 0.534 2.100 6.272 1.00 87.38 99 LEU A N 1
ATOM 740 C CA . LEU A 1 99 ? 1.868 1.542 6.059 1.00 87.38 99 LEU A CA 1
ATOM 741 C C . LEU A 1 99 ? 2.778 2.563 5.370 1.00 87.38 99 LEU A C 1
ATOM 743 O O . LEU A 1 99 ? 2.252 3.340 4.531 1.00 87.38 99 LEU A O 1
#

Sequence (99 aa):
MIKRCEVCGREFQAKRSTARYCSATCRSRAARGYAFTGEIRPPAPSATMDIDEVNGVVQRAHAAASDMSRASMLTASPLCLKLRRAAKKMEDALRGEGL

Secondary structure (DSSP, 8-state):
-EEE-TTT--EEE-SSTT---SSHHHHHHHHTT----S--PPPPTT----HHHHHHHHHHHHHHHHHHHHHHHSS-TTHHHHHHHHHHHHHHHHHHHT-